Protein AF-A0A7X8CSL4-F1 (afdb_monomer_lite)

Foldseek 3Di:
DPDDDDDDDDPVPDDDPVNVVVPDDPDQPPQKAKKFKWAVVDVVIHTPGIDTGSRNQQQVVSCVVPPHPPMGIHGDD

pLDDT: mean 83.83, std 12.58, range [47.03, 96.75]

Structure (mmCIF, N/CA/C/O backbone):
data_AF-A0A7X8CSL4-F1
#
_entry.id   AF-A0A7X8CSL4-F1
#
loop_
_atom_site.group_PDB
_atom_site.id
_atom_site.type_symbol
_atom_site.label_atom_id
_atom_site.label_alt_id
_atom_site.label_comp_id
_atom_site.label_asym_id
_atom_site.label_entity_id
_atom_site.label_seq_id
_atom_site.pdbx_PDB_ins_code
_atom_site.Cartn_x
_atom_site.Cartn_y
_atom_site.Cartn_z
_atom_site.occupancy
_atom_site.B_iso_or_equiv
_atom_site.auth_seq_id
_atom_site.auth_comp_id
_atom_site.auth_asym_id
_atom_site.auth_atom_id
_atom_site.pdbx_PDB_model_num
ATOM 1 N N . MET A 1 1 ? 5.471 27.180 9.414 1.00 47.03 1 MET A N 1
ATOM 2 C CA . MET A 1 1 ? 4.114 26.682 9.733 1.00 47.03 1 MET A CA 1
ATOM 3 C C . MET A 1 1 ? 3.087 27.642 9.150 1.00 47.03 1 MET A C 1
ATOM 5 O O . MET A 1 1 ? 3.132 28.820 9.485 1.00 47.03 1 MET A O 1
ATOM 9 N N . LYS A 1 2 ? 2.227 27.188 8.230 1.00 60.91 2 LYS A N 1
ATOM 10 C CA . LYS A 1 2 ? 1.139 28.024 7.692 1.00 60.91 2 LYS A CA 1
ATOM 11 C C . LYS A 1 2 ? 0.125 28.277 8.817 1.00 60.91 2 LYS A C 1
ATOM 13 O O . LYS A 1 2 ? -0.247 27.336 9.511 1.00 60.91 2 LYS A O 1
ATOM 18 N N . ARG A 1 3 ? -0.276 29.534 9.035 1.00 56.78 3 ARG A N 1
ATOM 19 C CA . ARG A 1 3 ? -1.280 29.898 10.049 1.00 56.78 3 ARG A CA 1
ATOM 20 C C . ARG A 1 3 ? -2.639 29.363 9.596 1.00 56.78 3 ARG A C 1
ATOM 22 O O . ARG A 1 3 ? -3.239 29.919 8.683 1.00 56.78 3 ARG A O 1
ATOM 29 N N . LEU A 1 4 ? -3.090 28.263 10.195 1.00 64.56 4 LEU A N 1
ATOM 30 C CA . LEU A 1 4 ? -4.466 27.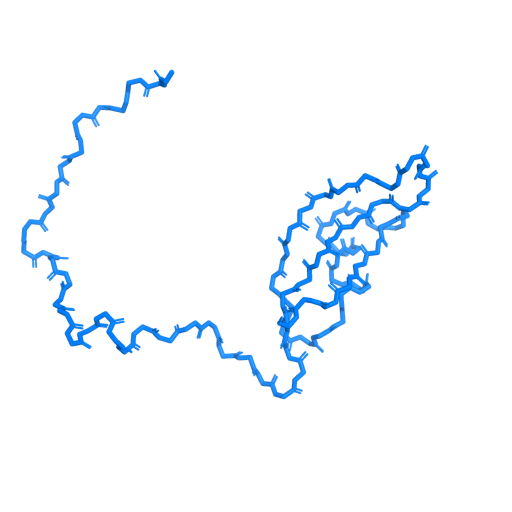799 10.046 1.00 64.56 4 LEU A CA 1
ATOM 31 C C . LEU A 1 4 ? -5.375 28.812 10.753 1.00 64.56 4 LEU A C 1
ATOM 33 O O . LEU A 1 4 ? -5.147 29.147 11.917 1.00 64.56 4 LEU A O 1
ATOM 37 N N . ASN A 1 5 ? -6.374 29.333 10.038 1.00 66.56 5 ASN A N 1
ATOM 38 C CA . ASN A 1 5 ? -7.437 30.126 10.649 1.00 66.56 5 ASN A CA 1
ATOM 39 C C . ASN A 1 5 ? -8.085 29.301 11.772 1.00 66.56 5 ASN A C 1
ATOM 41 O O . ASN A 1 5 ? -8.223 28.088 11.626 1.00 66.56 5 ASN A O 1
ATOM 45 N N . LYS A 1 6 ? -8.405 29.962 12.895 1.00 69.06 6 LYS A N 1
ATOM 46 C CA . LYS A 1 6 ? -8.880 29.370 14.160 1.00 69.06 6 LYS A CA 1
ATOM 47 C C . LYS A 1 6 ? -9.679 28.078 13.943 1.00 69.06 6 LYS A C 1
ATOM 49 O O . LYS A 1 6 ? -10.777 28.120 13.394 1.00 69.06 6 LYS A O 1
ATOM 54 N N . LEU A 1 7 ? -9.135 26.959 14.419 1.00 71.62 7 LEU A N 1
ATOM 55 C CA . LEU A 1 7 ? -9.847 25.689 14.496 1.00 71.62 7 LEU A CA 1
ATOM 56 C C . LEU A 1 7 ? -11.072 25.884 15.403 1.00 71.62 7 LEU A C 1
ATOM 58 O O . LEU A 1 7 ? -10.926 26.050 16.613 1.00 71.62 7 LEU A O 1
ATOM 62 N N . GLN A 1 8 ? -12.271 25.914 14.824 1.00 76.75 8 GLN A N 1
ATOM 63 C CA . GLN A 1 8 ? -13.511 25.866 15.593 1.00 76.75 8 GLN A CA 1
ATOM 64 C C . GLN A 1 8 ? -13.832 24.403 15.884 1.00 76.75 8 GLN A C 1
ATOM 66 O O . GLN A 1 8 ? -14.272 23.665 15.005 1.00 76.75 8 GLN A O 1
ATOM 71 N N . ILE A 1 9 ? -13.568 23.977 17.117 1.00 77.19 9 ILE A N 1
ATOM 72 C CA . ILE A 1 9 ? -13.952 22.651 17.597 1.00 77.19 9 ILE A CA 1
ATOM 73 C C . ILE A 1 9 ? -15.433 22.714 17.976 1.00 77.19 9 ILE A C 1
ATOM 75 O O . ILE A 1 9 ? -15.822 23.528 18.810 1.00 77.19 9 ILE A O 1
ATOM 79 N N . ASN A 1 10 ? -16.258 21.869 17.356 1.00 79.81 10 ASN A N 1
ATOM 80 C CA . ASN A 1 10 ? -17.658 21.727 17.737 1.00 79.81 10 ASN A CA 1
ATOM 81 C C . ASN A 1 10 ? -17.764 20.759 18.924 1.00 79.81 10 ASN A C 1
ATOM 83 O O . ASN A 1 10 ? -17.650 19.545 18.751 1.00 79.81 10 ASN A O 1
ATOM 87 N N . SER A 1 11 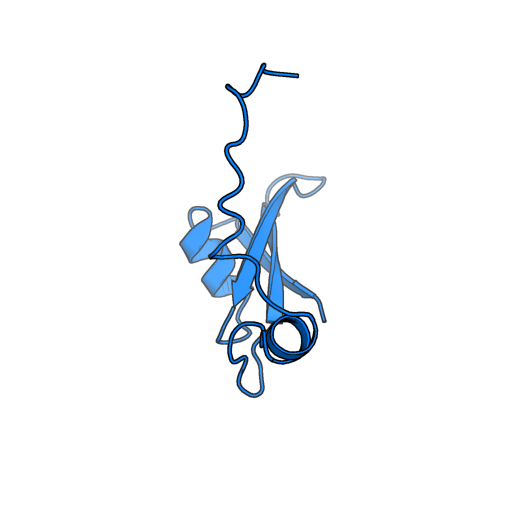? -17.994 21.308 20.116 1.00 74.88 11 SER A N 1
ATOM 88 C CA . SER A 1 11 ? -18.103 20.561 21.372 1.00 74.88 11 SER A CA 1
ATOM 89 C C . SER A 1 11 ? -19.241 19.536 21.382 1.00 74.88 11 SER A C 1
ATOM 91 O O . SER A 1 11 ? -19.157 18.539 22.088 1.00 74.88 11 SER A O 1
ATOM 93 N N . GLU A 1 12 ? -20.292 19.752 20.589 1.00 79.56 12 GLU A N 1
ATOM 94 C CA . GLU A 1 12 ? -21.447 18.848 20.482 1.00 79.56 12 GLU A CA 1
ATOM 95 C C . GLU A 1 12 ? -21.142 17.608 19.631 1.00 79.56 12 GLU A C 1
ATOM 97 O O . GLU A 1 12 ? -21.888 16.635 19.657 1.00 79.56 12 GLU A O 1
ATOM 102 N N . LYS A 1 13 ? -20.041 17.639 18.870 1.00 76.88 13 LYS A N 1
ATOM 103 C CA . LYS A 1 13 ? -19.570 16.535 18.020 1.00 76.88 13 LYS A CA 1
ATOM 104 C C . LYS A 1 13 ? -18.281 15.902 18.545 1.00 76.88 13 LYS A C 1
ATOM 106 O O . LYS A 1 13 ? -17.549 15.272 17.784 1.00 76.88 13 LYS A O 1
ATOM 111 N N . LEU A 1 14 ? -17.983 16.094 19.829 1.00 85.25 14 LEU A N 1
ATOM 112 C CA . LEU A 1 14 ? -16.884 15.401 20.489 1.00 85.25 14 LEU A CA 1
ATOM 113 C C . LEU A 1 14 ? -17.233 13.917 20.613 1.00 85.25 14 LEU A C 1
ATOM 115 O O . LEU A 1 14 ? -18.166 13.549 21.322 1.00 85.25 14 LEU A O 1
ATOM 119 N N . ILE A 1 15 ? -16.464 13.088 19.911 1.00 85.31 15 ILE A N 1
ATOM 120 C CA . ILE A 1 15 ? -16.538 11.635 20.026 1.00 85.31 15 ILE A CA 1
ATOM 121 C C . ILE A 1 15 ? -16.160 11.217 21.451 1.00 85.31 15 ILE A C 1
ATOM 123 O O . ILE A 1 15 ? -15.220 11.764 22.041 1.00 85.31 15 ILE A O 1
ATOM 127 N N . LYS A 1 16 ? -16.902 10.273 22.024 1.00 87.94 16 LYS A N 1
ATOM 128 C CA . LYS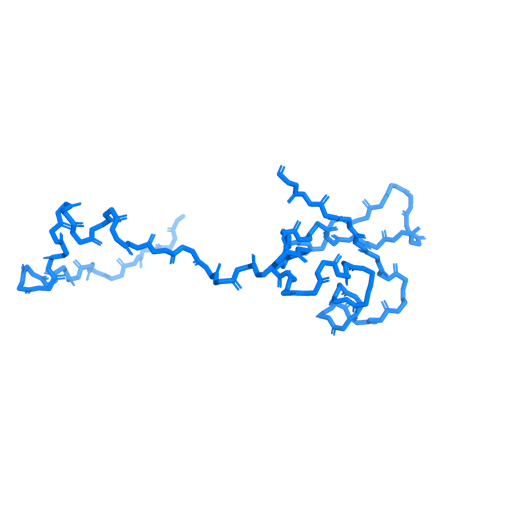 A 1 16 ? -16.611 9.752 23.362 1.00 87.94 16 LYS A CA 1
ATOM 129 C C . LYS A 1 16 ? -15.503 8.697 23.314 1.00 87.94 16 LYS A C 1
ATOM 131 O O . LYS A 1 16 ? -15.197 8.125 22.270 1.00 87.94 16 LYS A O 1
ATOM 136 N N . ASN A 1 17 ? -14.888 8.425 24.464 1.00 84.81 17 ASN A N 1
ATOM 137 C CA . ASN A 1 17 ? -13.782 7.463 24.561 1.00 84.81 17 ASN A CA 1
ATOM 138 C C . ASN A 1 17 ? -14.186 6.029 24.191 1.00 84.81 17 ASN A C 1
ATOM 140 O O . ASN A 1 17 ? -13.390 5.301 23.612 1.00 84.81 17 ASN A O 1
ATOM 144 N N . ASP A 1 18 ? -15.403 5.615 24.515 1.00 84.69 18 ASP A N 1
ATOM 145 C CA . ASP A 1 18 ? -15.966 4.320 24.128 1.00 84.69 18 ASP A CA 1
ATOM 146 C C . ASP A 1 18 ? -16.192 4.221 22.614 1.00 84.69 18 ASP A C 1
ATOM 148 O O . ASP A 1 18 ? -15.888 3.196 22.008 1.00 84.69 18 ASP A O 1
ATOM 152 N N . GLU A 1 19 ? -16.635 5.310 21.987 1.00 79.62 19 GLU A N 1
ATOM 153 C CA . GLU A 1 19 ? -16.782 5.415 20.530 1.00 79.62 19 GLU A CA 1
ATOM 154 C C . GLU A 1 19 ? -15.428 5.438 19.801 1.00 79.62 19 GLU A C 1
ATOM 156 O O . GLU A 1 19 ? -15.308 4.936 18.688 1.00 79.62 19 GLU A O 1
ATOM 161 N N . LEU A 1 20 ? -14.373 5.961 20.433 1.00 81.56 20 LEU A N 1
ATOM 162 C CA . LEU A 1 20 ? -13.005 5.895 19.904 1.00 81.56 20 LEU A CA 1
ATOM 163 C C . LEU A 1 20 ? -12.477 4.456 19.828 1.00 81.56 20 LEU A C 1
ATOM 165 O O . LEU A 1 20 ? -11.736 4.129 18.906 1.00 81.56 20 LEU A O 1
ATOM 169 N N . ILE A 1 21 ? -12.859 3.592 20.771 1.00 80.50 21 ILE A N 1
ATOM 170 C CA . ILE A 1 21 ? -12.416 2.187 20.811 1.00 80.50 21 ILE A CA 1
ATOM 171 C C . ILE A 1 21 ? -13.117 1.356 19.726 1.00 80.50 21 ILE A C 1
ATOM 173 O O . ILE A 1 21 ? -12.579 0.348 19.267 1.00 80.50 21 ILE A O 1
ATOM 177 N N . THR A 1 22 ? -14.309 1.771 19.290 1.00 75.00 22 THR A N 1
ATOM 178 C CA . THR A 1 22 ? -15.063 1.086 18.231 1.00 75.00 22 THR A CA 1
ATOM 179 C C . THR A 1 22 ? -14.692 1.547 16.826 1.00 75.00 22 THR A C 1
ATOM 181 O O . THR A 1 22 ? -15.155 0.938 15.857 1.00 75.00 22 THR A O 1
ATOM 184 N N . LEU A 1 23 ? -13.819 2.554 16.692 1.00 74.62 23 LEU A N 1
ATOM 185 C CA . LEU A 1 23 ? -13.210 2.917 15.416 1.00 74.62 23 LEU A CA 1
ATOM 186 C C . LEU A 1 23 ? -12.363 1.749 14.912 1.00 74.62 23 LEU A C 1
ATOM 188 O O . LEU A 1 23 ? -11.202 1.570 15.277 1.00 74.62 23 LEU A O 1
ATOM 192 N N . ARG A 1 24 ? -12.962 0.938 14.046 1.00 66.94 24 ARG A N 1
ATOM 193 C CA . ARG A 1 24 ? -12.235 -0.073 13.293 1.00 66.94 24 ARG A CA 1
ATOM 194 C C . ARG A 1 24 ? -11.519 0.613 12.134 1.00 66.94 24 ARG A C 1
ATOM 196 O O . ARG A 1 24 ? -12.109 1.433 11.431 1.00 66.94 24 ARG A O 1
ATOM 203 N N . GLY A 1 25 ? -10.248 0.265 11.938 1.00 64.94 25 GLY A N 1
ATOM 204 C CA . GLY A 1 25 ? -9.586 0.486 10.652 1.00 64.94 25 GLY A CA 1
ATOM 205 C C . GLY A 1 25 ? -10.331 -0.264 9.541 1.00 64.94 25 GLY A C 1
ATOM 206 O O . GLY A 1 25 ? -11.206 -1.079 9.834 1.00 64.94 25 GLY A O 1
ATOM 207 N N . GLY A 1 26 ? -10.016 0.029 8.276 1.00 58.69 26 GLY A N 1
ATOM 208 C CA . GLY A 1 26 ? -10.650 -0.634 7.131 1.00 58.69 26 GLY A CA 1
ATOM 209 C C . GLY A 1 26 ? -10.709 -2.157 7.294 1.00 58.69 26 GLY A C 1
ATOM 210 O O . GLY A 1 26 ? -9.792 -2.754 7.853 1.00 58.69 26 GLY A O 1
ATOM 211 N N . ASP A 1 27 ? -11.812 -2.765 6.850 1.00 55.56 27 ASP A N 1
ATOM 212 C CA . ASP A 1 27 ? -11.982 -4.217 6.885 1.00 55.56 27 ASP A CA 1
ATOM 213 C C . ASP A 1 27 ? -10.982 -4.847 5.913 1.00 55.56 27 ASP A C 1
ATOM 215 O O . ASP A 1 27 ? -11.074 -4.703 4.690 1.00 55.56 27 ASP A O 1
ATOM 219 N N . TYR A 1 28 ? -9.958 -5.456 6.487 1.00 56.94 28 TYR A N 1
ATOM 220 C CA . TYR A 1 28 ? -8.849 -6.058 5.782 1.00 56.94 28 TYR A CA 1
ATOM 221 C C . TYR A 1 28 ? -9.061 -7.560 5.866 1.00 56.94 28 TYR A C 1
ATOM 223 O O . TYR A 1 28 ? -8.566 -8.204 6.786 1.00 56.94 28 TYR A O 1
ATOM 231 N N . GLY A 1 29 ? -9.856 -8.100 4.935 1.00 60.09 29 GLY A N 1
ATOM 232 C CA . GLY A 1 29 ? -10.009 -9.547 4.782 1.00 60.09 29 GLY A CA 1
ATOM 233 C C . GLY A 1 29 ? -8.647 -10.247 4.721 1.00 60.09 29 GLY A C 1
ATOM 234 O O . GLY A 1 29 ? -7.640 -9.598 4.437 1.00 60.09 29 GLY A O 1
ATOM 235 N N . ASP A 1 30 ? -8.614 -11.553 4.999 1.00 64.38 30 ASP A N 1
ATOM 236 C CA . ASP A 1 30 ? -7.386 -12.356 5.084 1.00 64.38 30 ASP A CA 1
ATOM 237 C C . ASP A 1 30 ? -6.472 -12.132 3.861 1.00 64.38 30 ASP A C 1
ATOM 239 O O . ASP A 1 30 ? -6.667 -12.720 2.797 1.00 64.38 30 ASP A O 1
ATOM 243 N N . GLY A 1 31 ? -5.486 -11.239 3.995 1.00 73.12 31 GLY A N 1
ATOM 244 C CA . GLY A 1 31 ? -4.572 -10.853 2.917 1.00 73.12 31 GLY A CA 1
ATOM 245 C C . GLY A 1 31 ? -4.359 -9.350 2.748 1.00 73.12 31 GLY A C 1
ATOM 246 O O . GLY A 1 31 ? -3.356 -8.952 2.166 1.00 73.12 31 GLY A O 1
ATOM 247 N N . ALA A 1 32 ? -5.237 -8.501 3.270 1.00 84.31 32 ALA A N 1
ATOM 248 C CA . ALA A 1 32 ? -5.062 -7.060 3.168 1.00 84.31 32 ALA A CA 1
ATOM 249 C C . ALA A 1 32 ? -3.912 -6.544 4.055 1.00 84.31 32 ALA A C 1
ATOM 251 O O . ALA A 1 32 ? -3.691 -7.014 5.170 1.00 84.31 32 ALA A O 1
ATOM 252 N N . CYS A 1 33 ? -3.157 -5.574 3.538 1.00 88.88 33 CYS A N 1
ATOM 253 C CA . CYS A 1 33 ? -1.944 -5.061 4.174 1.00 88.88 33 CYS A CA 1
ATOM 254 C C . CYS A 1 33 ? -1.698 -3.591 3.802 1.00 88.88 33 CYS A C 1
ATOM 256 O O . CYS A 1 33 ? -2.243 -3.071 2.821 1.00 88.88 33 CYS A O 1
ATOM 258 N N . THR A 1 34 ? -0.835 -2.910 4.559 1.00 92.44 34 THR A N 1
ATOM 259 C CA . THR A 1 34 ? -0.341 -1.587 4.151 1.00 92.44 34 THR A CA 1
ATOM 260 C C . THR A 1 34 ? 0.857 -1.772 3.230 1.00 92.44 34 THR A C 1
ATOM 262 O O . THR A 1 34 ? 1.893 -2.286 3.632 1.00 92.44 34 THR A O 1
ATOM 265 N N . CYS A 1 35 ? 0.741 -1.353 1.979 1.00 94.06 35 CYS A N 1
ATOM 266 C CA . CYS A 1 35 ? 1.800 -1.443 0.990 1.00 94.06 35 CYS A CA 1
ATOM 267 C C . CYS A 1 35 ? 2.747 -0.255 1.074 1.00 94.06 35 CYS A C 1
ATOM 269 O O . CYS A 1 35 ? 2.317 0.891 0.967 1.00 94.06 35 CYS A O 1
ATOM 271 N N . LEU A 1 36 ? 4.044 -0.535 1.177 1.00 95.88 36 LEU A N 1
ATOM 272 C CA . LEU A 1 36 ? 5.111 0.436 0.959 1.00 95.88 36 LEU A CA 1
ATOM 273 C C . LEU A 1 36 ? 5.498 0.430 -0.525 1.00 95.88 36 LEU A C 1
ATOM 275 O O . LEU A 1 36 ? 6.002 -0.579 -1.021 1.00 95.88 36 LEU A O 1
ATOM 279 N N . CYS A 1 37 ? 5.273 1.544 -1.223 1.00 96.75 37 CYS A N 1
ATOM 280 C CA . CYS A 1 37 ? 5.491 1.679 -2.663 1.00 96.75 37 CYS A CA 1
ATOM 281 C C . CYS A 1 37 ? 6.822 2.369 -2.984 1.00 96.75 37 CYS A C 1
ATOM 283 O O . CYS A 1 37 ? 7.181 3.383 -2.376 1.00 96.75 37 CYS A O 1
ATOM 285 N N . TYR A 1 38 ? 7.533 1.861 -3.990 1.00 96.12 38 TYR A N 1
ATOM 286 C CA . TYR A 1 38 ? 8.823 2.395 -4.421 1.00 96.12 38 TYR A CA 1
ATOM 287 C C . TYR A 1 38 ? 9.052 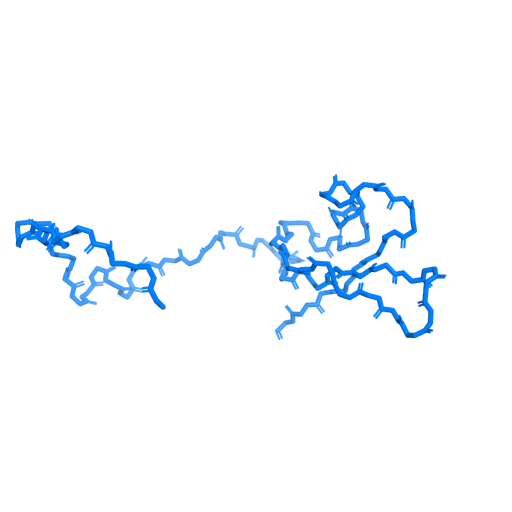2.246 -5.925 1.00 96.12 38 TYR A C 1
ATOM 289 O O . TYR A 1 38 ? 8.553 1.323 -6.571 1.00 96.12 38 TYR A O 1
ATOM 297 N N . ASN A 1 39 ? 9.846 3.160 -6.479 1.00 96.31 39 ASN A N 1
ATOM 298 C CA . ASN A 1 39 ? 10.390 3.063 -7.827 1.00 96.31 39 ASN A CA 1
ATOM 299 C C . ASN A 1 39 ? 11.750 2.355 -7.769 1.00 96.31 39 ASN A C 1
ATOM 301 O O . ASN A 1 39 ? 12.680 2.863 -7.142 1.00 96.31 39 ASN A O 1
ATOM 305 N N . TYR A 1 40 ? 11.861 1.195 -8.421 1.00 93.88 40 TYR A N 1
ATOM 306 C CA . TYR A 1 40 ? 13.066 0.355 -8.391 1.00 93.88 40 TYR A CA 1
ATOM 307 C C . TYR A 1 40 ? 14.008 0.561 -9.586 1.00 93.88 40 TYR A C 1
ATOM 309 O O . TYR A 1 40 ? 15.047 -0.090 -9.659 1.00 93.88 40 TYR A O 1
ATOM 317 N N . SER A 1 41 ? 13.677 1.444 -10.533 1.00 94.94 41 SER A N 1
ATOM 318 C CA . SER A 1 41 ? 14.573 1.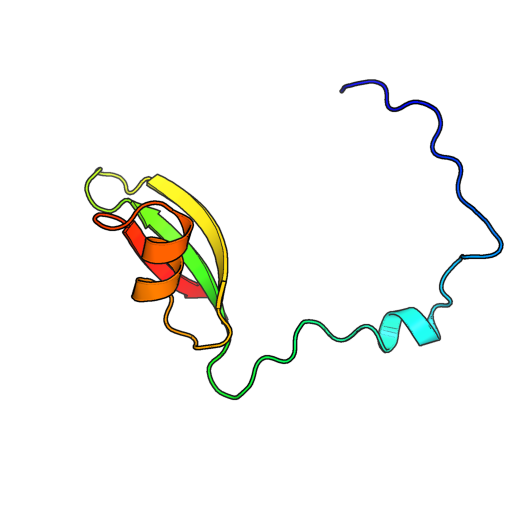769 -11.655 1.00 94.94 41 SER A CA 1
ATOM 319 C C . SER A 1 41 ? 15.680 2.753 -11.292 1.00 94.94 41 SER A C 1
ATOM 321 O O . SER A 1 41 ? 16.568 2.993 -12.105 1.00 94.94 41 SER A O 1
ATOM 323 N N . ILE A 1 42 ? 15.633 3.329 -10.093 1.00 90.12 42 ILE A N 1
ATOM 324 C CA . ILE A 1 42 ? 16.631 4.267 -9.584 1.00 90.12 42 ILE A CA 1
ATOM 325 C C . ILE A 1 42 ? 17.359 3.577 -8.427 1.00 90.12 42 ILE A C 1
ATOM 327 O O . ILE A 1 42 ? 16.732 2.873 -7.639 1.00 90.12 42 ILE A O 1
ATOM 331 N N . SER A 1 43 ? 18.682 3.745 -8.345 1.00 91.19 43 SER A N 1
ATOM 332 C CA . SER A 1 43 ? 19.504 3.199 -7.262 1.00 91.19 43 SER A CA 1
ATOM 333 C C . SER A 1 43 ? 20.122 4.350 -6.457 1.00 91.19 43 SER A C 1
A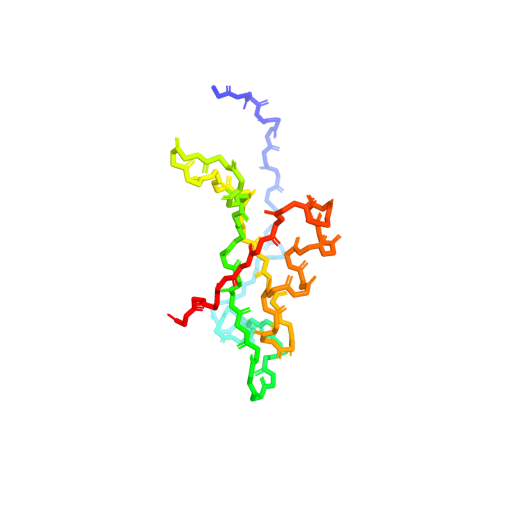TOM 335 O O . SER A 1 43 ? 20.958 5.069 -7.009 1.00 91.19 43 SER A O 1
ATOM 337 N N . PRO A 1 44 ? 19.748 4.542 -5.177 1.00 89.69 44 PRO A N 1
ATOM 338 C CA . PRO A 1 44 ? 18.818 3.717 -4.400 1.00 89.69 44 PRO A CA 1
ATOM 339 C C . PRO A 1 44 ? 17.343 3.900 -4.822 1.00 89.69 44 PRO A C 1
ATOM 341 O O . PRO A 1 44 ? 17.002 4.951 -5.375 1.00 89.69 44 PRO A O 1
ATOM 344 N N . PRO A 1 45 ? 16.466 2.911 -4.545 1.00 91.81 45 PRO A N 1
ATOM 345 C CA . PRO A 1 45 ? 15.039 3.015 -4.834 1.00 91.81 45 PRO A CA 1
ATOM 346 C C . PRO A 1 45 ? 14.418 4.256 -4.195 1.00 91.81 45 PRO A C 1
ATOM 348 O O . PRO A 1 45 ? 14.729 4.602 -3.053 1.00 91.81 45 PRO A O 1
ATOM 351 N N . ILE A 1 46 ? 13.511 4.910 -4.920 1.00 95.62 46 ILE A N 1
ATOM 352 C CA . ILE A 1 46 ? 12.794 6.084 -4.410 1.00 95.62 46 ILE A CA 1
ATOM 353 C C . ILE A 1 46 ? 11.478 5.636 -3.790 1.00 95.62 46 ILE A C 1
ATOM 355 O O . ILE A 1 46 ? 10.645 5.031 -4.466 1.00 95.62 46 ILE A O 1
ATOM 359 N N . TRP A 1 47 ? 11.269 5.983 -2.523 1.00 95.12 47 TRP A N 1
ATOM 360 C CA . TRP A 1 47 ? 9.997 5.787 -1.836 1.00 95.12 47 TRP A CA 1
ATOM 361 C C . TRP A 1 47 ? 8.939 6.744 -2.380 1.00 95.12 47 TRP A C 1
ATOM 363 O O . TRP A 1 47 ? 9.151 7.955 -2.425 1.00 95.12 47 TRP A O 1
ATOM 373 N N . LEU A 1 48 ? 7.797 6.193 -2.785 1.00 95.31 48 LEU A N 1
ATOM 374 C CA . LEU A 1 48 ? 6.690 6.958 -3.364 1.00 95.31 48 LEU A CA 1
ATOM 375 C C . LEU A 1 48 ? 5.591 7.229 -2.335 1.00 95.31 48 LEU A C 1
ATOM 377 O O . LEU A 1 48 ? 4.935 8.266 -2.389 1.00 95.31 48 LEU A O 1
ATOM 381 N N . GLY A 1 49 ? 5.418 6.318 -1.378 1.00 94.38 49 GLY A N 1
ATOM 382 C CA . GLY A 1 49 ? 4.461 6.464 -0.292 1.00 94.38 49 GLY A CA 1
ATOM 383 C C . GLY A 1 49 ? 3.914 5.127 0.185 1.00 94.38 49 GLY A C 1
ATOM 384 O O . GLY A 1 49 ? 4.479 4.070 -0.100 1.00 94.38 49 GLY A O 1
ATOM 385 N N . TYR A 1 50 ? 2.795 5.205 0.897 1.00 93.81 50 TYR A N 1
ATOM 386 C CA . TYR A 1 50 ? 2.054 4.049 1.379 1.00 93.81 50 TYR A CA 1
ATOM 387 C C . TYR A 1 50 ? 0.642 4.055 0.811 1.00 93.81 50 TYR A C 1
ATOM 389 O O . TYR A 1 50 ? 0.052 5.118 0.608 1.00 93.81 50 TYR A O 1
ATOM 397 N N . LEU A 1 51 ? 0.090 2.868 0.601 1.00 91.94 51 LEU A N 1
ATOM 398 C CA . LEU A 1 51 ? -1.331 2.683 0.337 1.00 91.94 51 LEU A CA 1
ATOM 399 C C . LEU A 1 51 ? -1.841 1.482 1.110 1.00 91.94 51 LEU A C 1
ATOM 401 O O . LEU A 1 51 ? -1.084 0.593 1.480 1.00 91.94 51 LEU A O 1
ATOM 405 N N . VAL A 1 52 ? -3.139 1.449 1.332 1.00 90.25 52 VAL A N 1
ATOM 406 C CA . VAL A 1 52 ? -3.808 0.286 1.893 1.00 90.25 52 VAL A CA 1
ATOM 407 C C . VAL A 1 52 ? -4.257 -0.602 0.738 1.00 90.25 52 VAL A C 1
ATOM 409 O O . VAL A 1 52 ? -4.999 -0.141 -0.128 1.00 90.25 52 VAL A O 1
ATOM 412 N N . SER A 1 53 ? -3.814 -1.858 0.721 1.00 88.88 53 SER A N 1
ATOM 413 C CA . SER A 1 53 ? -4.250 -2.848 -0.261 1.00 88.88 53 SER A CA 1
ATOM 414 C C . SER A 1 53 ? -5.249 -3.795 0.380 1.00 88.88 53 SER A C 1
ATOM 416 O O . SER A 1 53 ? -4.905 -4.534 1.300 1.00 88.88 53 SER A O 1
ATOM 418 N N . SER A 1 54 ? -6.479 -3.805 -0.135 1.00 86.00 54 SER A N 1
ATOM 419 C CA . SER A 1 54 ? -7.510 -4.766 0.271 1.00 86.00 54 SER A CA 1
ATOM 420 C C . SER A 1 54 ? -7.245 -6.185 -0.246 1.00 86.00 54 SER A C 1
ATOM 422 O O . SER A 1 54 ? -7.846 -7.133 0.245 1.00 86.00 54 SER A O 1
ATOM 424 N N . SER A 1 55 ? -6.363 -6.335 -1.240 1.00 86.25 55 SER A N 1
ATOM 425 C CA . SER A 1 55 ? -6.007 -7.623 -1.847 1.00 86.25 55 SER A CA 1
ATOM 426 C C . SER A 1 55 ? -4.684 -8.199 -1.333 1.00 86.25 55 SER A C 1
ATOM 428 O O . SER A 1 55 ? -4.388 -9.364 -1.590 1.00 86.25 55 SER A O 1
ATOM 430 N N . GLY A 1 56 ? -3.856 -7.377 -0.682 1.00 87.31 56 GLY A N 1
ATOM 431 C CA . GLY A 1 56 ? -2.466 -7.704 -0.352 1.00 87.31 56 GLY A CA 1
ATOM 432 C C . GLY A 1 56 ? -1.497 -7.617 -1.531 1.00 87.31 56 GLY A C 1
ATOM 433 O O . GLY A 1 56 ? -0.290 -7.790 -1.358 1.00 87.31 56 GLY A O 1
ATOM 434 N N . ASN A 1 57 ? -1.977 -7.341 -2.748 1.00 91.75 57 ASN A N 1
ATOM 435 C CA . ASN A 1 57 ? -1.135 -7.299 -3.937 1.00 91.75 57 ASN A CA 1
ATOM 436 C C . ASN A 1 57 ? -0.482 -5.922 -4.120 1.00 91.75 57 ASN A C 1
ATOM 438 O O . ASN A 1 57 ? -0.821 -5.135 -5.005 1.00 91.75 57 ASN A O 1
ATOM 442 N N . CYS A 1 58 ? 0.528 -5.643 -3.299 1.00 93.38 58 CYS A N 1
ATOM 443 C CA . CYS A 1 58 ? 1.254 -4.376 -3.357 1.00 93.38 58 CYS A CA 1
ATOM 444 C C . CYS A 1 58 ? 1.934 -4.102 -4.702 1.00 93.38 58 CYS A C 1
ATOM 446 O O . CYS A 1 58 ? 2.140 -2.943 -5.056 1.00 93.38 58 CYS A O 1
ATOM 448 N N . GLY A 1 59 ? 2.272 -5.137 -5.473 1.00 93.81 59 GLY A N 1
ATOM 449 C CA . GLY A 1 59 ? 2.851 -4.968 -6.802 1.00 93.81 59 GLY A CA 1
ATOM 450 C C . GLY A 1 59 ? 1.871 -4.312 -7.774 1.00 93.81 59 GLY A C 1
ATOM 451 O O . GLY A 1 59 ? 2.211 -3.307 -8.402 1.00 93.81 59 GLY A O 1
ATOM 452 N N . SER A 1 60 ? 0.655 -4.854 -7.895 1.00 93.88 60 SER A N 1
ATOM 453 C CA . SER A 1 60 ? -0.377 -4.273 -8.765 1.00 93.88 60 SER A CA 1
ATOM 454 C C . SER A 1 60 ? -0.864 -2.931 -8.246 1.00 93.88 60 SER A C 1
ATOM 456 O O . SER A 1 60 ? -0.996 -1.989 -9.025 1.00 93.88 60 SER A O 1
ATOM 458 N N . ASP A 1 61 ? -1.077 -2.823 -6.939 1.00 94.56 61 ASP A N 1
ATOM 459 C CA . ASP A 1 61 ? -1.775 -1.677 -6.363 1.00 94.56 61 ASP A CA 1
ATOM 460 C C . ASP A 1 61 ? -0.875 -0.440 -6.347 1.00 94.56 61 ASP A C 1
ATOM 462 O O . ASP A 1 61 ? -1.310 0.652 -6.715 1.00 94.56 61 ASP A O 1
ATOM 466 N N . CYS A 1 62 ? 0.419 -0.606 -6.044 1.00 95.69 62 CYS A N 1
ATOM 467 C CA . CYS A 1 62 ? 1.381 0.490 -6.156 1.00 95.69 62 CYS A CA 1
ATOM 468 C C . CYS A 1 62 ? 1.569 0.929 -7.612 1.00 95.69 62 CYS A C 1
ATOM 470 O O . CYS A 1 62 ? 1.669 2.125 -7.881 1.00 95.69 62 CYS A O 1
ATOM 472 N N . ARG A 1 63 ? 1.573 -0.003 -8.575 1.00 95.69 63 ARG A N 1
ATOM 473 C CA . ARG A 1 63 ? 1.622 0.355 -10.004 1.00 95.69 63 ARG A CA 1
ATOM 474 C C . ARG A 1 63 ? 0.383 1.126 -10.426 1.00 95.69 63 ARG A C 1
ATOM 476 O O . ARG A 1 63 ? 0.510 2.128 -11.119 1.00 95.69 63 ARG A O 1
ATOM 483 N N . TYR A 1 64 ? -0.795 0.690 -10.002 1.00 94.81 64 TYR A N 1
ATOM 484 C CA . TYR A 1 64 ? -2.037 1.387 -10.303 1.00 94.81 64 TYR A CA 1
ATOM 485 C C . TYR A 1 64 ? -2.038 2.814 -9.731 1.00 94.81 64 TYR A C 1
ATOM 487 O O . TYR A 1 64 ? -2.360 3.759 -10.446 1.00 94.81 64 TYR A O 1
ATOM 495 N N . ALA A 1 65 ? -1.609 2.988 -8.478 1.00 94.56 65 ALA A N 1
ATOM 496 C CA . ALA A 1 65 ? -1.642 4.281 -7.796 1.00 94.56 65 ALA A CA 1
ATOM 497 C C . ALA A 1 65 ? -0.544 5.265 -8.243 1.00 94.56 65 ALA A C 1
ATOM 499 O O . ALA A 1 65 ? -0.785 6.470 -8.277 1.00 94.56 65 ALA A O 1
ATOM 500 N N . PHE A 1 66 ? 0.655 4.776 -8.578 1.00 94.25 66 PHE A N 1
ATOM 501 C CA . PHE A 1 66 ? 1.840 5.624 -8.781 1.00 94.25 66 PHE A CA 1
ATOM 502 C C . PHE A 1 66 ? 2.407 5.614 -10.213 1.00 94.25 66 PHE A C 1
ATOM 504 O O . PHE A 1 66 ? 3.510 6.113 -10.432 1.00 94.25 66 PHE A O 1
ATOM 511 N N . GLY A 1 67 ? 1.664 5.102 -11.201 1.00 89.75 67 GLY A N 1
ATOM 512 C CA . GLY A 1 67 ? 1.979 5.327 -12.623 1.00 89.75 67 GLY A CA 1
ATOM 513 C C . GLY A 1 67 ? 2.637 4.164 -13.372 1.00 89.75 67 GLY A C 1
ATOM 514 O O . GLY A 1 67 ? 3.354 4.388 -14.342 1.00 89.75 67 GLY A O 1
ATOM 515 N N . GLY A 1 68 ? 2.371 2.922 -12.974 1.00 89.69 68 GLY A N 1
ATOM 516 C CA . GLY A 1 68 ? 2.777 1.719 -13.703 1.00 89.69 68 GLY A CA 1
ATOM 517 C C . GLY A 1 68 ? 4.226 1.303 -13.450 1.00 89.69 68 GLY A C 1
ATOM 518 O O . GLY A 1 68 ? 4.790 1.544 -12.387 1.00 89.69 68 GLY A O 1
ATOM 519 N N . PHE A 1 69 ? 4.839 0.611 -14.408 1.00 88.44 69 PHE A N 1
ATOM 520 C CA . PHE A 1 69 ? 6.269 0.306 -14.334 1.00 88.44 69 PHE A CA 1
ATOM 521 C C . PHE A 1 69 ? 7.092 1.604 -14.367 1.00 88.44 69 PHE A C 1
ATOM 523 O O . PHE A 1 69 ? 6.761 2.490 -15.154 1.00 88.44 69 PHE A O 1
ATOM 530 N N . PRO A 1 70 ? 8.177 1.728 -13.579 1.00 94.38 70 PRO A N 1
ATOM 531 C CA . PRO A 1 70 ? 8.842 0.712 -12.756 1.00 94.38 70 PRO A CA 1
ATOM 532 C C . PRO A 1 70 ? 8.514 0.837 -11.255 1.00 94.38 70 PRO A C 1
ATOM 534 O O . PRO A 1 70 ? 9.402 0.894 -10.401 1.00 94.38 70 PRO A O 1
ATOM 537 N N . VAL A 1 71 ? 7.227 0.906 -10.917 1.00 96.62 71 VAL A N 1
ATOM 538 C CA . VAL A 1 71 ? 6.770 0.890 -9.525 1.00 96.62 71 VAL A CA 1
ATOM 539 C C . VAL A 1 71 ? 6.553 -0.546 -9.045 1.00 96.62 71 VAL A C 1
ATOM 541 O O . VAL A 1 71 ? 6.088 -1.418 -9.786 1.00 96.62 71 VAL A O 1
ATOM 544 N N . SER A 1 72 ? 6.900 -0.797 -7.787 1.00 95.75 72 SER A N 1
ATOM 545 C CA . SER A 1 72 ? 6.539 -2.006 -7.048 1.00 95.75 72 SER A CA 1
ATOM 546 C C . SER A 1 72 ? 6.162 -1.644 -5.611 1.00 95.75 72 SER A C 1
ATOM 548 O O . SER A 1 72 ? 6.275 -0.486 -5.199 1.00 95.75 72 SER A O 1
ATOM 550 N N . GLY A 1 73 ? 5.720 -2.634 -4.844 1.00 95.12 73 GLY A N 1
ATOM 551 C CA . GLY A 1 73 ? 5.468 -2.468 -3.424 1.00 95.12 73 GLY A CA 1
ATOM 552 C C . GLY A 1 73 ? 5.601 -3.761 -2.642 1.00 95.12 73 GLY A C 1
ATOM 553 O O . GLY A 1 73 ? 5.614 -4.851 -3.211 1.00 95.12 73 GLY A O 1
ATOM 554 N N . THR A 1 74 ? 5.698 -3.625 -1.324 1.00 93.62 74 THR A N 1
ATOM 555 C CA . THR A 1 74 ? 5.756 -4.746 -0.380 1.00 93.62 74 THR A CA 1
ATOM 556 C C . THR A 1 74 ? 4.775 -4.522 0.760 1.00 93.62 74 THR A C 1
ATOM 558 O O . THR A 1 74 ? 4.623 -3.387 1.220 1.00 93.62 74 THR A O 1
ATOM 561 N N . CYS A 1 75 ? 4.135 -5.593 1.229 1.00 92.25 75 CYS A N 1
ATOM 562 C CA . CYS A 1 75 ? 3.297 -5.525 2.420 1.00 92.25 75 CYS A CA 1
ATOM 563 C C . CYS A 1 75 ? 4.150 -5.155 3.635 1.00 92.25 75 CYS A C 1
ATOM 565 O O . CYS A 1 75 ? 5.261 -5.662 3.806 1.00 92.25 75 CYS A O 1
ATOM 567 N N . GLN A 1 76 ? 3.620 -4.258 4.454 1.00 87.44 76 GLN A N 1
ATOM 568 C CA . GLN A 1 76 ? 4.046 -3.971 5.813 1.00 87.44 76 GLN A CA 1
ATOM 569 C C . GLN A 1 76 ? 2.943 -4.511 6.729 1.00 87.44 76 GLN A C 1
ATOM 571 O O . GLN A 1 76 ? 1.792 -4.070 6.622 1.00 87.44 76 GLN A O 1
ATOM 576 N N . ASN A 1 77 ? 3.301 -5.496 7.555 1.00 66.50 77 ASN A N 1
ATOM 577 C CA . ASN A 1 77 ? 2.451 -6.058 8.606 1.00 66.50 77 ASN A CA 1
ATOM 578 C C . ASN A 1 77 ? 2.758 -5.383 9.940 1.00 66.50 77 ASN A C 1
ATOM 580 O O . ASN A 1 77 ? 3.954 -5.092 10.172 1.00 66.50 77 ASN A O 1
#

Radius of gyration: 18.08 Å; chains: 1; bounding box: 41×42×39 Å

Sequence (77 aa):
MKRLNKLQINSEKLIKNDELITLRGGDYGDGACTCLCYNYSISPPIWLGYLVSSSGNCGSDCRYAFGGFPVSGTCQN

Secondary structure (DSSP, 8-state):
----------GGG---HHHHHT-PPP---TT-EEEEEEE-SSSSPEEEEEEEESSS-HHHHHHHHHTSTTEEEEEE-